Protein AF-A0A2K1EMX1-F1 (afdb_monomer)

Solvent-accessible surface area (backbone atoms only — not comparable to full-atom values): 9602 Å² total; per-residue (Å²): 135,83,74,70,74,75,58,65,72,68,58,76,74,62,73,93,70,85,51,99,90,57,87,85,83,87,64,93,62,75,85,59,50,74,64,55,53,53,50,50,26,60,77,68,73,46,82,72,70,68,56,42,27,52,33,34,89,73,91,74,62,80,78,39,88,84,56,49,57,66,34,46,38,38,41,51,63,76,39,48,68,49,52,52,52,50,44,49,50,28,52,57,49,13,74,76,29,95,81,63,56,48,51,82,62,87,69,52,95,95,48,53,71,43,57,69,35,46,48,57,41,31,42,24,43,95,89,57,81,49,74,28,67,66,51,64,61,42,54,84,58,72,68,93,58,49,30,82,77,70,70,59,134

Sequence (153 aa):
MVMPEFFSEYASFCLNGKKEDGFSIYRPLIHWTADDVFAMHRKHGIDPNPLYKLGMGRVGCMPCINCNKAELFEIARRFPKEIARVAEWERIVKMASKRQAATFFPTARNMPAGIDGWVEWSKTVRGGQQYDLLKAFEFDNVPACSSAYGLCE

Secondary structure (DSSP, 8-state):
---STHHHHGGGGS-S---TT------TTTT--HHHHHHHHHHTTPPPPGGGGTT-SS-SSSS-TT--HHHHHHHHHH-HHHHHHHHHHHHHHHHH-TTS---SS---TTPPSHHHHHHHHHTB-TTSSSB-HHHHHHTTS--S---TTS---

Mean predicted aligned error: 9.43 Å

Foldseek 3Di:
DPPPVVPPPQQPPQPPDDDVPDDGDDDSCPPPDPVNVVVVCVVVVHDDDCVLFQQDPDDDDQVDLPQDLRRLLSCCLPPVVSLVVQQVVQCVVLVVDPVSGDESH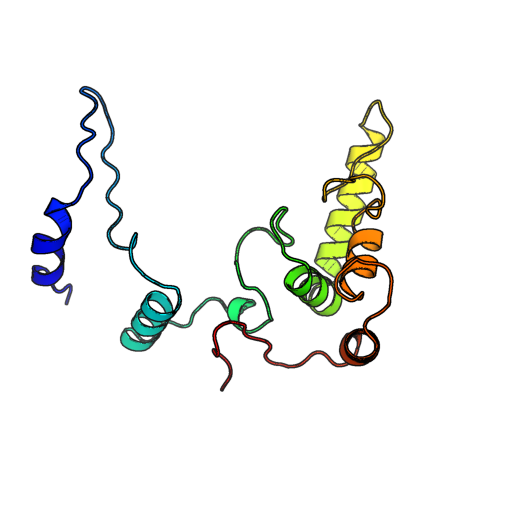DDDVPQDGHSVSSNQQSQADPPSDHGDVVSVVCSNVRDPGDHPNPPDD

Radius of gyration: 21.01 Å; Cα contacts (8 Å, |Δi|>4): 132; chains: 1; bounding box: 48×43×50 Å

pLDDT: mean 83.26, std 15.9, range [36.0, 97.81]

Structure (mmCIF, N/CA/C/O backbone):
data_AF-A0A2K1EMX1-F1
#
_entry.id   AF-A0A2K1EMX1-F1
#
loop_
_atom_site.group_PDB
_atom_site.id
_atom_site.type_symbol
_atom_site.label_atom_id
_atom_site.label_alt_id
_atom_site.label_comp_id
_atom_site.label_asym_id
_atom_site.label_entity_id
_atom_site.label_seq_id
_atom_site.pdbx_PDB_ins_code
_atom_site.Cartn_x
_atom_site.Cartn_y
_atom_site.Cartn_z
_atom_site.occupancy
_atom_site.B_iso_or_equiv
_atom_site.auth_seq_id
_atom_site.auth_comp_id
_atom_site.auth_asym_id
_atom_site.auth_atom_id
_atom_site.pdbx_PDB_model_num
ATOM 1 N N . MET A 1 1 ? -19.927 20.288 21.856 1.00 36.00 1 MET A N 1
ATOM 2 C CA . MET A 1 1 ? -19.701 19.976 23.284 1.00 36.00 1 MET A CA 1
ATOM 3 C C . MET A 1 1 ? -18.466 19.106 23.387 1.00 36.00 1 MET A C 1
ATOM 5 O O . MET A 1 1 ? -18.529 17.918 23.104 1.00 36.00 1 MET A O 1
ATOM 9 N N . VAL A 1 2 ? -17.325 19.726 23.677 1.00 40.41 2 VAL A N 1
ATOM 10 C CA . VAL A 1 2 ? -16.072 19.021 23.965 1.00 40.41 2 VAL A CA 1
ATOM 11 C C . VAL A 1 2 ? -16.211 18.549 25.405 1.00 40.41 2 VAL A C 1
ATOM 13 O O . VAL A 1 2 ? -16.385 19.396 26.270 1.00 40.41 2 VAL A O 1
ATOM 16 N N . MET A 1 3 ? -16.255 17.238 25.644 1.00 39.94 3 MET A N 1
ATOM 17 C CA . MET A 1 3 ? -16.307 16.656 26.990 1.00 39.94 3 MET A CA 1
ATOM 18 C C . MET A 1 3 ? -14.952 16.913 27.672 1.00 39.94 3 MET A C 1
ATOM 20 O O . MET A 1 3 ? -13.989 16.222 27.332 1.00 39.94 3 MET A O 1
ATOM 24 N N . PRO A 1 4 ? -14.828 17.895 28.586 1.00 48.88 4 PRO A N 1
ATOM 25 C CA . PRO A 1 4 ? -13.538 18.282 29.161 1.00 48.88 4 PRO A CA 1
ATOM 26 C C . PRO A 1 4 ? -13.043 17.253 30.186 1.00 48.88 4 PRO A C 1
ATOM 28 O O . PRO A 1 4 ? -11.850 17.152 30.448 1.00 48.88 4 PRO A O 1
ATOM 31 N N . GLU A 1 5 ? -13.955 16.451 30.737 1.00 41.00 5 GLU A N 1
ATOM 32 C CA . GLU A 1 5 ? -13.671 15.605 31.899 1.00 41.00 5 GLU A CA 1
ATOM 33 C C . GLU A 1 5 ? -12.976 14.285 31.543 1.00 41.00 5 GLU A C 1
ATOM 35 O O . GLU A 1 5 ? -12.284 13.712 32.375 1.00 41.00 5 GLU A O 1
ATOM 40 N N . PHE A 1 6 ? -13.037 13.845 30.280 1.00 45.97 6 PHE A N 1
ATOM 41 C CA . PHE A 1 6 ? -12.332 12.633 29.835 1.00 45.97 6 PHE A CA 1
ATOM 42 C C . PHE A 1 6 ? -10.821 12.857 29.623 1.00 45.97 6 PHE A C 1
ATOM 44 O O . PHE A 1 6 ? -10.042 11.907 29.577 1.00 45.97 6 PHE A O 1
ATOM 51 N N . PHE A 1 7 ? -10.389 14.116 29.484 1.00 48.09 7 PHE A N 1
ATOM 52 C CA . PHE A 1 7 ? -9.001 14.468 29.162 1.00 48.09 7 PHE A CA 1
ATOM 53 C C . PHE A 1 7 ? -8.096 14.628 30.394 1.00 48.09 7 PHE A C 1
ATOM 55 O O . PHE A 1 7 ? -6.876 14.523 30.261 1.00 48.09 7 PHE A O 1
ATOM 62 N N . SER A 1 8 ? -8.665 14.859 31.582 1.00 46.94 8 SER A N 1
ATOM 63 C CA . SER A 1 8 ? -7.892 15.192 32.787 1.00 46.94 8 SER A CA 1
ATOM 64 C C . SER A 1 8 ? -7.205 13.981 33.433 1.00 46.94 8 SER A C 1
ATOM 66 O O . SER A 1 8 ? -6.081 14.108 33.912 1.00 46.94 8 SER A O 1
ATOM 68 N N . GLU A 1 9 ? -7.829 12.799 33.437 1.00 45.44 9 GLU A N 1
ATOM 69 C CA . GLU A 1 9 ? -7.271 11.625 34.136 1.00 45.44 9 GLU A CA 1
ATOM 70 C C . GLU A 1 9 ? -6.189 10.880 33.336 1.00 45.44 9 GLU A C 1
ATOM 72 O O . GLU A 1 9 ? -5.220 10.388 33.910 1.00 45.44 9 GLU A O 1
ATOM 77 N N . TYR A 1 10 ? -6.268 10.866 32.002 1.00 47.31 10 TYR A N 1
ATOM 78 C CA . TYR A 1 10 ? -5.283 10.172 31.155 1.00 47.31 10 TYR A CA 1
ATOM 79 C C . TYR A 1 10 ? -3.998 10.977 30.890 1.00 47.31 10 TYR A C 1
ATOM 81 O O . TYR A 1 10 ? -3.039 10.451 30.324 1.00 47.31 10 TYR A O 1
ATOM 89 N N . ALA A 1 11 ? -3.937 12.245 31.309 1.00 46.56 11 ALA A N 1
ATOM 90 C CA . ALA A 1 11 ? -2.757 13.094 31.132 1.00 46.56 11 ALA A CA 1
ATOM 91 C C . ALA A 1 11 ? -1.586 12.730 32.069 1.00 46.56 11 ALA A C 1
ATOM 93 O O . ALA A 1 11 ? -0.448 13.124 31.805 1.00 46.56 11 ALA A O 1
ATOM 94 N N . SER A 1 12 ? -1.831 11.954 33.133 1.00 46.16 12 SER A N 1
ATOM 95 C CA . SER A 1 12 ? -0.814 11.635 34.147 1.00 46.16 12 SER A CA 1
ATOM 96 C C . SER A 1 12 ? 0.250 10.627 33.675 1.00 46.16 12 SER A C 1
ATOM 98 O O . SER A 1 12 ? 1.334 10.568 34.249 1.00 46.16 12 SER A O 1
ATOM 100 N N . PHE A 1 13 ? 0.021 9.901 32.573 1.00 45.62 13 PHE A N 1
ATOM 101 C CA . PHE A 1 13 ? 0.993 8.946 32.020 1.00 45.62 13 PHE A CA 1
ATOM 102 C C . PHE A 1 13 ? 1.750 9.499 30.798 1.00 45.62 13 PHE A C 1
ATOM 104 O O . PHE A 1 13 ? 2.073 8.789 29.846 1.00 45.62 13 PHE A O 1
ATOM 111 N N . CYS A 1 14 ? 2.057 10.797 30.800 1.00 49.94 14 CYS A N 1
ATOM 112 C CA . CYS A 1 14 ? 3.089 11.339 29.920 1.00 49.94 14 CYS A CA 1
ATOM 113 C C . CYS A 1 14 ? 4.451 10.911 30.481 1.00 49.94 14 CYS A C 1
ATOM 115 O O . CYS A 1 14 ? 4.985 11.565 31.372 1.00 49.94 14 CYS A O 1
ATOM 117 N N . LEU A 1 15 ? 4.963 9.773 29.998 1.00 50.88 15 LEU A N 1
ATOM 118 C CA . LEU A 1 15 ? 6.269 9.193 30.331 1.00 50.88 15 LEU A CA 1
ATOM 119 C C . LEU A 1 15 ? 7.314 10.276 30.646 1.00 50.88 15 LEU A C 1
ATOM 121 O O . LEU A 1 15 ? 7.660 11.090 29.789 1.00 50.88 15 LEU A O 1
ATOM 125 N N . ASN A 1 16 ? 7.780 10.266 31.897 1.00 48.22 16 ASN A N 1
ATOM 126 C CA . ASN A 1 16 ? 8.785 11.157 32.469 1.00 48.22 16 ASN A CA 1
ATOM 127 C C . ASN A 1 16 ? 9.987 11.354 31.534 1.00 48.22 16 ASN A C 1
ATOM 129 O O . ASN A 1 16 ? 10.904 10.539 31.486 1.00 48.22 16 ASN A O 1
ATOM 133 N N . GLY A 1 17 ? 9.984 12.469 30.812 1.00 50.66 17 GLY A N 1
ATOM 134 C CA . GLY A 1 17 ? 11.052 12.856 29.903 1.00 50.66 17 GLY A CA 1
ATOM 135 C C . GLY A 1 17 ? 11.054 14.360 29.679 1.00 50.66 17 GLY A C 1
ATOM 136 O O . GLY A 1 17 ? 11.051 14.812 28.538 1.00 50.66 17 GLY A O 1
ATOM 137 N N . LYS A 1 18 ? 11.012 15.151 30.760 1.00 49.50 18 LYS A N 1
ATOM 138 C CA . LYS A 1 18 ? 11.314 16.584 30.672 1.00 49.50 18 LYS A CA 1
ATOM 139 C C . LYS A 1 18 ? 12.787 16.728 30.281 1.00 49.50 18 LYS A C 1
ATOM 141 O O . LYS A 1 18 ? 13.663 16.402 31.073 1.00 49.50 18 LYS A O 1
ATOM 146 N N . LYS A 1 19 ? 13.060 17.199 29.063 1.00 54.00 19 LYS A N 1
ATOM 147 C CA . LYS A 1 19 ? 14.339 17.849 28.745 1.00 54.00 19 LYS A CA 1
ATOM 148 C C . LYS A 1 19 ? 14.193 19.330 29.073 1.00 54.00 19 LYS A C 1
ATOM 150 O O . LYS A 1 19 ? 13.165 19.914 28.739 1.00 54.00 19 LYS A O 1
ATOM 155 N N . GLU A 1 20 ? 15.196 19.894 29.736 1.00 57.97 20 GLU A N 1
ATOM 156 C CA . GLU A 1 20 ? 15.120 21.220 30.365 1.00 57.97 20 GLU A CA 1
ATOM 157 C C . GLU A 1 20 ? 15.013 22.398 29.378 1.00 57.97 20 GLU A C 1
ATOM 159 O O . GLU A 1 20 ? 14.613 23.468 29.805 1.00 57.97 20 GLU A O 1
ATOM 164 N N . ASP A 1 21 ? 15.165 22.165 28.066 1.00 65.19 21 ASP A N 1
ATOM 165 C CA . ASP A 1 21 ? 14.811 23.105 26.982 1.00 65.19 21 ASP A CA 1
ATOM 166 C C . ASP A 1 21 ? 13.992 22.407 25.864 1.00 65.19 21 ASP A C 1
ATOM 168 O O . ASP A 1 21 ? 14.313 22.478 24.676 1.00 65.19 21 ASP A O 1
ATOM 172 N N . GLY A 1 22 ? 12.980 21.608 26.231 1.00 68.06 22 GLY A N 1
ATOM 173 C CA . GLY A 1 22 ? 12.309 20.670 25.316 1.00 68.06 22 GLY A CA 1
ATOM 174 C C . GLY A 1 22 ? 10.820 20.919 25.043 1.00 68.06 22 GLY A C 1
ATOM 175 O O . GLY A 1 22 ? 10.075 21.391 25.897 1.00 68.06 22 GLY A O 1
ATOM 176 N N . PHE A 1 23 ? 10.360 20.500 23.857 1.00 73.06 23 PHE A N 1
ATOM 177 C CA . PHE A 1 23 ? 8.934 20.357 23.537 1.00 73.06 23 PHE A CA 1
ATOM 178 C C . PHE A 1 23 ? 8.350 19.109 24.215 1.00 73.06 23 PHE A C 1
ATOM 180 O O . PHE A 1 23 ? 8.967 18.041 24.198 1.00 73.06 23 PHE A O 1
ATOM 187 N N . SER A 1 24 ? 7.140 19.221 24.768 1.00 78.75 24 SER A N 1
ATOM 188 C CA . SER A 1 24 ? 6.372 18.074 25.260 1.00 78.75 24 SER A CA 1
ATOM 189 C C . SER A 1 24 ? 5.526 17.467 24.135 1.00 78.75 24 SER A C 1
ATOM 191 O O . SER A 1 24 ? 4.925 18.177 23.330 1.00 78.75 24 SER A O 1
ATOM 193 N N . ILE A 1 25 ? 5.480 16.132 24.064 1.00 83.75 25 ILE A N 1
ATOM 194 C CA . ILE A 1 25 ? 4.657 15.404 23.090 1.00 83.75 25 ILE A CA 1
ATOM 195 C C . ILE A 1 25 ? 3.489 14.759 23.835 1.00 83.75 25 ILE A C 1
ATOM 197 O O . ILE A 1 25 ? 3.681 13.803 24.584 1.00 83.75 25 ILE A O 1
ATOM 201 N N . TYR A 1 26 ? 2.276 15.253 23.595 1.00 87.44 26 TYR A N 1
ATOM 202 C CA . TYR A 1 26 ? 1.047 14.648 24.104 1.00 87.44 26 TYR A CA 1
ATOM 203 C C . TYR A 1 26 ? 0.497 13.627 23.095 1.00 87.44 26 TYR A C 1
ATOM 205 O O . TYR A 1 26 ? 0.263 13.962 21.934 1.00 87.44 26 TYR A O 1
ATOM 213 N N . ARG A 1 27 ? 0.315 12.366 23.518 1.00 87.56 27 ARG A N 1
ATOM 214 C CA . ARG A 1 27 ? -0.147 11.249 22.665 1.00 87.56 27 ARG A CA 1
ATOM 215 C C . ARG A 1 27 ? -1.387 10.552 23.255 1.00 87.56 27 ARG A C 1
ATOM 217 O O . ARG A 1 27 ? -1.280 9.407 23.687 1.00 87.56 27 ARG A O 1
ATOM 224 N N . PRO A 1 28 ? -2.568 11.195 23.251 1.00 90.31 28 PRO A N 1
ATOM 225 C CA . PRO A 1 28 ? -3.775 10.663 23.899 1.00 90.31 28 PRO A CA 1
ATOM 226 C C . PRO A 1 28 ? -4.282 9.346 23.295 1.00 90.31 28 PRO A C 1
ATOM 228 O O . PRO A 1 28 ? -4.998 8.600 23.951 1.00 90.31 28 PRO A O 1
ATOM 231 N N . LEU A 1 29 ? -3.902 9.052 22.049 1.00 92.38 29 LEU A N 1
ATOM 232 C CA . LEU A 1 29 ? -4.352 7.873 21.306 1.00 92.38 29 LEU A CA 1
ATOM 233 C C . LEU A 1 29 ? -3.300 6.753 21.264 1.00 92.38 29 LEU A C 1
ATOM 235 O O . LEU A 1 29 ? -3.437 5.821 20.482 1.00 92.38 29 LEU A O 1
ATOM 239 N N . ILE A 1 30 ? -2.220 6.832 22.055 1.00 91.75 30 ILE A N 1
ATOM 240 C CA . ILE A 1 30 ? -1.090 5.886 21.948 1.00 91.75 30 ILE A CA 1
ATOM 241 C C . ILE A 1 30 ? -1.476 4.424 22.231 1.00 91.75 30 ILE A C 1
ATOM 243 O O . ILE A 1 30 ? -0.816 3.515 21.737 1.00 91.75 30 ILE A O 1
ATOM 247 N N . HIS A 1 31 ? -2.542 4.204 23.001 1.00 92.25 31 HIS A N 1
ATOM 248 C CA . HIS A 1 31 ? -3.050 2.873 23.346 1.00 92.25 31 HIS A CA 1
ATOM 249 C C . HIS A 1 31 ? -4.271 2.449 22.525 1.00 92.25 31 HIS A C 1
ATOM 251 O O . HIS A 1 31 ? -4.811 1.375 22.767 1.00 92.25 31 HIS A O 1
ATOM 257 N N . TRP A 1 32 ? -4.722 3.278 21.582 1.00 94.94 32 TRP A N 1
ATOM 258 C CA . TRP A 1 32 ? -5.889 2.950 20.772 1.00 94.94 32 TRP A CA 1
ATOM 259 C C . TRP A 1 32 ? -5.544 1.894 19.731 1.00 94.94 32 TRP A C 1
ATOM 261 O O . TRP A 1 32 ? -4.504 1.951 19.069 1.00 94.94 32 TRP A O 1
ATOM 271 N N . THR A 1 33 ? -6.463 0.957 19.551 1.00 94.25 33 THR A N 1
ATOM 272 C CA . THR A 1 33 ? -6.470 0.045 18.411 1.00 94.25 33 THR A CA 1
ATOM 273 C C . THR A 1 33 ? -7.062 0.732 17.176 1.00 94.25 33 THR A C 1
ATOM 275 O O . THR A 1 33 ? -7.678 1.798 17.262 1.00 94.25 33 THR A O 1
ATOM 278 N N . ALA A 1 34 ? -6.903 0.120 15.998 1.00 91.88 34 ALA A N 1
ATOM 279 C CA . ALA A 1 34 ? -7.586 0.595 14.793 1.00 91.88 34 ALA A CA 1
ATOM 280 C C . ALA A 1 34 ? -9.118 0.570 14.962 1.00 91.88 34 ALA A C 1
ATOM 282 O O . ALA A 1 34 ? -9.800 1.487 14.506 1.00 91.88 34 ALA A O 1
ATOM 283 N N . ASP A 1 35 ? -9.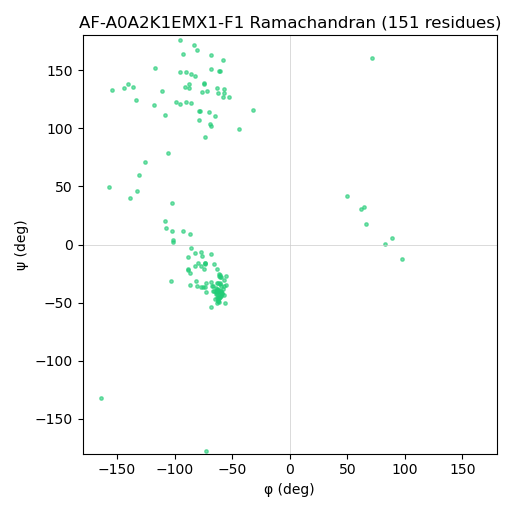649 -0.425 15.678 1.00 92.56 35 ASP A N 1
ATOM 284 C CA . ASP A 1 35 ? -11.083 -0.556 15.936 1.00 92.56 35 ASP A CA 1
ATOM 285 C C . ASP A 1 35 ? -11.608 0.575 16.822 1.00 92.56 35 ASP A C 1
ATOM 287 O O . ASP A 1 35 ? -12.667 1.127 16.521 1.00 92.56 35 ASP A O 1
ATOM 291 N N . ASP A 1 36 ? -10.848 0.990 17.842 1.00 95.44 36 ASP A N 1
ATOM 292 C CA . ASP A 1 36 ? -11.185 2.152 18.679 1.00 95.44 36 ASP A CA 1
ATOM 293 C C . ASP A 1 36 ? -11.258 3.433 17.837 1.00 95.44 36 ASP A C 1
ATOM 295 O O . ASP A 1 36 ? -12.189 4.236 17.965 1.00 95.44 36 ASP A O 1
ATOM 299 N N . VAL A 1 37 ? -10.307 3.602 16.910 1.00 94.31 37 VAL A N 1
ATOM 300 C CA . VAL A 1 37 ? -10.293 4.735 15.976 1.00 94.31 37 VAL A CA 1
ATOM 301 C C . VAL A 1 37 ? -11.541 4.715 15.091 1.00 94.31 37 VAL A C 1
ATOM 303 O O . VAL A 1 37 ? -12.228 5.736 14.995 1.00 94.31 37 VAL A O 1
ATOM 306 N N . PHE A 1 38 ? -11.881 3.582 14.469 1.00 93.69 38 PHE A N 1
ATOM 307 C CA . PHE A 1 38 ? -13.073 3.481 13.617 1.00 93.69 38 PHE A CA 1
ATOM 308 C C . PHE A 1 38 ? -14.385 3.574 14.410 1.00 93.69 38 PHE A C 1
ATOM 310 O O . PHE A 1 38 ? -15.363 4.136 13.915 1.00 93.69 38 PHE A O 1
ATOM 317 N N . ALA A 1 39 ? -14.422 3.091 15.653 1.00 94.25 39 ALA A N 1
ATOM 318 C CA . ALA A 1 39 ? -15.566 3.258 16.546 1.00 94.25 39 ALA A CA 1
ATOM 319 C C . ALA A 1 39 ? -15.824 4.737 16.850 1.00 94.25 39 ALA A C 1
ATOM 321 O O . ALA A 1 39 ? -16.974 5.178 16.836 1.00 94.25 39 ALA A O 1
ATOM 322 N N . MET A 1 40 ? -14.767 5.527 17.040 1.00 95.31 40 MET A N 1
ATOM 323 C CA . MET A 1 40 ? -14.904 6.966 17.257 1.00 95.31 40 MET A CA 1
ATOM 324 C C . MET A 1 40 ? -15.283 7.731 15.990 1.00 95.31 40 MET A C 1
ATOM 326 O O . MET A 1 40 ? -16.079 8.663 16.077 1.00 95.31 40 MET A O 1
ATOM 330 N N . HIS A 1 41 ? -14.820 7.297 14.815 1.00 94.38 41 HIS A N 1
ATOM 331 C CA . HIS A 1 41 ? -15.329 7.801 13.534 1.00 94.38 41 HIS A CA 1
ATOM 332 C C . HIS A 1 41 ? -16.850 7.603 13.432 1.00 94.38 41 HIS A C 1
ATOM 334 O O . HIS A 1 41 ? -17.580 8.573 13.229 1.00 94.38 41 HIS A O 1
ATOM 340 N N . ARG A 1 42 ? -17.344 6.385 13.708 1.00 94.25 42 ARG A N 1
ATOM 341 C CA . ARG A 1 42 ? -18.788 6.078 13.724 1.00 94.25 42 ARG A CA 1
ATOM 342 C C . ARG A 1 42 ? -19.556 6.907 14.751 1.00 94.25 42 ARG A C 1
ATOM 344 O O . ARG A 1 42 ? -20.590 7.474 14.417 1.00 94.25 42 ARG A O 1
ATOM 351 N N . LYS A 1 43 ? -19.037 7.029 15.979 1.00 96.19 43 LYS A N 1
ATOM 352 C CA . LYS A 1 43 ? -19.654 7.831 17.053 1.00 96.19 43 LYS A CA 1
ATOM 353 C C . LYS A 1 43 ? -19.883 9.286 16.637 1.00 96.19 43 LYS A C 1
ATOM 355 O O . LYS A 1 43 ? -20.856 9.897 17.069 1.00 96.19 43 LYS A O 1
ATOM 360 N N . HIS A 1 44 ? -18.983 9.837 15.828 1.00 96.56 44 HIS A N 1
ATOM 361 C CA . HIS A 1 44 ? -19.031 11.226 15.382 1.00 96.56 44 HIS A CA 1
ATOM 362 C C . HIS A 1 44 ? -19.571 11.404 13.955 1.00 96.56 44 HIS A C 1
ATOM 364 O O . HIS A 1 44 ? -19.591 12.532 13.471 1.00 96.56 44 HIS A O 1
ATOM 370 N N . GLY A 1 45 ? -20.019 10.331 13.293 1.00 95.12 45 GLY A N 1
ATOM 371 C CA . GLY A 1 45 ? -20.515 10.389 11.915 1.00 95.12 45 GLY A CA 1
ATOM 372 C C . GLY A 1 45 ? -19.455 10.839 10.905 1.00 95.12 45 GLY A C 1
ATOM 373 O O . GLY A 1 45 ? -19.785 11.509 9.932 1.00 95.12 45 GLY A O 1
ATOM 374 N N . ILE A 1 46 ? -18.181 10.533 11.162 1.00 94.81 46 ILE A N 1
ATOM 375 C CA . ILE A 1 46 ? -17.063 10.864 10.274 1.00 94.81 46 ILE A CA 1
ATOM 376 C C . ILE A 1 46 ? -16.728 9.627 9.454 1.00 94.81 46 ILE A C 1
ATOM 378 O O . ILE A 1 46 ? -16.373 8.592 10.016 1.00 94.81 46 ILE A O 1
ATOM 382 N N . ASP A 1 47 ? -16.776 9.743 8.131 1.00 92.94 47 ASP A N 1
ATOM 383 C CA . ASP A 1 47 ? -16.343 8.655 7.264 1.00 92.94 47 ASP A CA 1
ATOM 384 C C . ASP A 1 47 ? -14.813 8.502 7.287 1.00 92.94 47 ASP A C 1
ATOM 386 O O . ASP A 1 47 ? -14.082 9.489 7.140 1.00 92.94 47 ASP A O 1
ATOM 390 N N . PRO A 1 48 ? -14.290 7.274 7.456 1.00 92.81 48 PRO A N 1
ATOM 391 C CA . PRO A 1 48 ? -12.862 7.026 7.333 1.00 92.81 48 PRO A CA 1
ATOM 392 C C . PRO A 1 48 ? -12.401 7.208 5.883 1.00 92.81 48 PRO A C 1
ATOM 394 O O . PRO A 1 48 ? -13.196 7.164 4.944 1.00 92.81 48 PRO A O 1
ATOM 397 N N . ASN A 1 49 ? -11.087 7.350 5.684 1.00 92.94 49 ASN A N 1
ATOM 398 C CA . ASN A 1 49 ? -10.525 7.458 4.338 1.00 92.94 49 ASN A CA 1
ATOM 399 C C . ASN A 1 49 ? -11.000 6.279 3.451 1.00 92.94 49 ASN A C 1
ATOM 401 O O . ASN A 1 49 ? -10.796 5.124 3.842 1.00 92.94 49 ASN A O 1
ATOM 405 N N . PRO A 1 50 ? -11.570 6.539 2.256 1.00 92.81 50 PRO A N 1
ATOM 406 C CA . PRO A 1 50 ? -12.098 5.495 1.378 1.00 92.81 50 PRO A CA 1
ATOM 407 C C . PRO A 1 50 ? -11.093 4.398 1.018 1.00 92.81 50 PRO A C 1
ATOM 409 O O . PRO A 1 50 ? -11.493 3.261 0.796 1.00 92.81 50 PRO A O 1
ATOM 412 N N . LEU A 1 51 ? -9.790 4.692 1.008 1.00 92.75 51 LEU A N 1
ATOM 413 C CA . LEU A 1 51 ? -8.747 3.703 0.717 1.00 92.75 51 LEU A CA 1
ATOM 414 C C . LEU A 1 51 ? -8.741 2.534 1.717 1.00 92.75 51 LEU A C 1
ATOM 416 O O . LEU A 1 51 ? -8.423 1.412 1.330 1.00 92.75 51 LEU A O 1
ATOM 420 N N . TYR A 1 52 ? -9.188 2.737 2.962 1.00 92.69 52 TYR A N 1
ATOM 421 C CA . TYR A 1 52 ? -9.357 1.636 3.922 1.00 92.69 52 TYR A CA 1
ATOM 422 C C . TYR A 1 52 ? -10.446 0.634 3.512 1.00 92.69 52 TYR A C 1
ATOM 424 O O . TYR A 1 52 ? -10.475 -0.489 4.020 1.00 92.69 52 TYR A O 1
ATOM 432 N N . LYS A 1 53 ? -11.334 1.012 2.584 1.00 90.94 53 LYS A N 1
ATOM 433 C CA . LYS A 1 53 ? -12.321 0.120 1.964 1.00 90.94 53 LYS A CA 1
ATOM 434 C C . LYS A 1 53 ? -11.773 -0.595 0.726 1.00 90.94 53 LYS A C 1
ATOM 436 O O . LYS A 1 53 ? -12.400 -1.535 0.263 1.00 90.94 53 LYS A O 1
ATOM 441 N N . LEU A 1 54 ? -10.610 -0.205 0.203 1.00 91.62 54 LEU A N 1
ATOM 442 C CA . LEU A 1 54 ? -10.057 -0.699 -1.068 1.00 91.62 54 LEU A CA 1
ATOM 443 C C . LEU A 1 54 ? -8.842 -1.631 -0.893 1.00 91.62 54 LEU A C 1
ATOM 445 O O . LEU A 1 54 ? -8.057 -1.804 -1.824 1.00 91.62 54 LEU A O 1
ATOM 449 N N . GLY A 1 55 ? -8.673 -2.217 0.295 1.00 88.50 55 GLY A N 1
ATOM 450 C CA . GLY A 1 55 ? -7.582 -3.152 0.591 1.00 88.50 55 GLY A CA 1
ATOM 451 C C . GLY A 1 55 ? -6.293 -2.507 1.096 1.00 88.50 55 GLY A C 1
ATOM 452 O O . GLY A 1 55 ? -5.308 -3.212 1.312 1.00 88.50 55 GLY A O 1
ATOM 453 N N . MET A 1 56 ? -6.293 -1.191 1.344 1.00 90.81 56 MET A N 1
ATOM 454 C CA . MET A 1 56 ? -5.173 -0.501 1.982 1.00 90.81 56 MET A CA 1
ATOM 455 C C . MET A 1 56 ? -5.289 -0.590 3.504 1.00 90.81 56 MET A C 1
ATOM 457 O O . MET A 1 56 ? -6.270 -0.141 4.092 1.00 90.81 56 MET A O 1
ATOM 461 N N . GLY A 1 57 ? -4.271 -1.156 4.151 1.00 88.31 57 GLY A N 1
ATOM 462 C CA . GLY A 1 57 ? -4.165 -1.224 5.609 1.00 88.31 57 GLY A CA 1
ATOM 463 C C . GLY A 1 57 ? -3.504 0.020 6.200 1.00 88.31 57 GLY A C 1
ATOM 464 O O . GLY A 1 57 ? -3.746 0.363 7.354 1.00 88.31 57 GLY A O 1
ATOM 465 N N . ARG A 1 58 ? -2.680 0.728 5.419 1.00 88.19 58 ARG A N 1
ATOM 466 C CA . ARG A 1 58 ? -2.089 2.012 5.809 1.00 88.19 58 ARG A CA 1
ATOM 467 C C . ARG A 1 58 ? -2.227 3.023 4.688 1.00 88.19 58 ARG A C 1
ATOM 469 O O . ARG A 1 58 ? -1.740 2.813 3.582 1.00 88.19 58 ARG A O 1
ATOM 476 N N . VAL A 1 59 ? -2.833 4.161 5.003 1.00 90.56 59 VAL A N 1
ATOM 477 C CA . VAL A 1 59 ? -2.972 5.260 4.050 1.00 90.56 59 VAL A CA 1
ATOM 478 C C . VAL A 1 59 ? -1.837 6.261 4.244 1.00 90.56 59 VAL A C 1
ATOM 480 O O . VAL A 1 59 ? -1.655 6.816 5.324 1.00 90.56 59 VAL A O 1
ATOM 483 N N . GLY A 1 60 ? -1.065 6.479 3.185 1.00 88.69 60 GLY A N 1
ATOM 484 C CA . GLY A 1 60 ? 0.062 7.406 3.148 1.00 88.69 60 GLY A CA 1
ATOM 485 C C . GLY A 1 60 ? 0.449 7.694 1.701 1.00 88.69 60 GLY A C 1
ATOM 486 O O . GLY A 1 60 ? -0.418 7.953 0.870 1.00 88.69 60 GLY A O 1
ATOM 487 N N . CYS A 1 61 ? 1.742 7.615 1.382 1.00 90.81 61 CYS A N 1
ATOM 488 C CA . CYS A 1 61 ? 2.205 7.676 -0.006 1.00 90.81 61 CYS A CA 1
ATOM 489 C C . CYS A 1 61 ? 1.617 6.525 -0.844 1.00 90.81 61 CYS A C 1
ATOM 491 O O . CYS A 1 61 ? 1.416 5.423 -0.332 1.00 90.81 61 CYS A O 1
ATOM 493 N N . MET A 1 62 ? 1.413 6.760 -2.140 1.00 92.62 62 MET A N 1
ATOM 494 C CA . MET A 1 62 ? 0.867 5.779 -3.081 1.00 92.62 62 MET A CA 1
ATOM 495 C C . MET A 1 62 ? 1.898 5.466 -4.180 1.00 92.62 62 MET A C 1
ATOM 497 O O . MET A 1 62 ? 2.295 6.395 -4.870 1.00 92.62 62 MET A O 1
ATOM 501 N N . PRO A 1 63 ? 2.360 4.216 -4.360 1.00 93.81 63 PRO A N 1
ATOM 502 C CA . PRO A 1 63 ? 2.559 3.253 -3.280 1.00 93.81 63 PRO A CA 1
ATOM 503 C C . PRO A 1 63 ? 3.525 3.795 -2.206 1.00 93.81 63 PRO A C 1
ATOM 505 O O . PRO A 1 63 ? 4.336 4.691 -2.446 1.00 93.81 63 PRO A O 1
ATOM 508 N N . CYS A 1 64 ? 3.455 3.231 -1.002 1.00 92.31 64 CYS A N 1
ATOM 509 C CA . CYS A 1 64 ? 4.407 3.488 0.079 1.00 92.31 64 CYS A CA 1
ATOM 510 C C . CYS A 1 64 ? 5.575 2.493 0.003 1.00 92.31 64 CYS A C 1
ATOM 512 O O . CYS A 1 64 ? 5.373 1.336 -0.350 1.00 92.31 64 CYS A O 1
ATOM 514 N N . ILE A 1 65 ? 6.783 2.887 0.415 1.00 91.75 65 ILE A N 1
ATOM 515 C CA . ILE A 1 65 ? 7.920 1.952 0.518 1.00 91.75 65 ILE A CA 1
ATOM 516 C C . ILE A 1 65 ? 7.648 0.794 1.495 1.00 91.75 65 ILE A C 1
ATOM 518 O O . ILE A 1 65 ? 8.151 -0.309 1.317 1.00 91.75 65 ILE A O 1
ATOM 522 N N . ASN A 1 66 ? 6.800 1.039 2.498 1.00 90.25 66 ASN A N 1
ATOM 523 C CA . ASN A 1 66 ? 6.354 0.055 3.485 1.00 90.25 66 ASN A CA 1
ATOM 524 C C . ASN A 1 66 ? 5.039 -0.642 3.084 1.00 90.25 66 ASN A C 1
ATOM 526 O O . ASN A 1 66 ? 4.399 -1.271 3.929 1.00 90.25 66 ASN A O 1
ATOM 530 N N . CYS A 1 67 ? 4.591 -0.482 1.837 1.00 91.50 67 CYS A N 1
ATOM 531 C CA . CYS A 1 67 ? 3.428 -1.178 1.295 1.00 91.50 67 CYS A CA 1
ATOM 532 C C . CYS A 1 67 ? 3.621 -2.694 1.420 1.00 91.50 67 CYS A C 1
ATOM 534 O O . CYS A 1 67 ? 4.697 -3.217 1.121 1.00 91.50 67 CYS A O 1
ATOM 536 N N . ASN A 1 68 ? 2.597 -3.404 1.890 1.00 90.38 68 ASN A N 1
ATOM 537 C CA . ASN A 1 68 ? 2.651 -4.858 1.952 1.00 90.38 68 ASN A CA 1
ATOM 538 C C . ASN A 1 68 ? 2.274 -5.503 0.603 1.00 90.38 68 ASN A C 1
ATOM 540 O O . ASN A 1 68 ? 1.822 -4.851 -0.336 1.00 90.38 68 ASN A O 1
ATOM 544 N N . LYS A 1 69 ? 2.453 -6.825 0.505 1.00 91.38 69 LYS A N 1
ATOM 545 C CA . LYS A 1 69 ? 2.200 -7.582 -0.729 1.00 91.38 69 LYS A CA 1
ATOM 546 C C . LYS A 1 69 ? 0.749 -7.483 -1.227 1.00 91.38 69 LYS A C 1
ATOM 548 O O . LYS A 1 69 ? 0.535 -7.403 -2.432 1.00 91.38 69 LYS A O 1
ATOM 553 N N . ALA A 1 70 ? -0.228 -7.533 -0.322 1.00 90.69 70 ALA A N 1
ATOM 554 C CA . ALA A 1 70 ? -1.646 -7.457 -0.669 1.00 90.69 70 ALA A CA 1
ATOM 555 C C . ALA A 1 70 ? -2.045 -6.032 -1.080 1.00 90.69 70 ALA A C 1
ATOM 557 O O . ALA A 1 70 ? -2.732 -5.855 -2.079 1.00 90.69 70 ALA A O 1
ATOM 558 N N . GLU A 1 71 ? -1.528 -5.023 -0.377 1.00 93.38 71 GLU A N 1
ATOM 559 C CA . GLU A 1 71 ? -1.715 -3.615 -0.737 1.00 93.38 71 GLU A CA 1
ATOM 560 C C . GLU A 1 71 ? -1.160 -3.320 -2.136 1.00 93.38 71 GLU A C 1
ATOM 562 O O . GLU A 1 71 ? -1.839 -2.692 -2.940 1.00 93.38 71 GLU A O 1
ATOM 567 N N . LEU A 1 72 ? 0.039 -3.812 -2.473 1.00 94.19 72 LEU A N 1
ATOM 568 C CA . LEU A 1 72 ? 0.625 -3.590 -3.798 1.00 94.19 72 LEU A CA 1
ATOM 569 C C . LEU A 1 72 ? -0.212 -4.230 -4.914 1.00 94.19 72 LEU A C 1
ATOM 571 O O . LEU A 1 72 ? -0.371 -3.627 -5.974 1.00 94.19 72 LEU A O 1
ATOM 575 N N . PHE A 1 73 ? -0.771 -5.415 -4.664 1.00 93.19 73 PHE A N 1
ATOM 576 C CA . PHE A 1 73 ? -1.681 -6.084 -5.596 1.00 93.19 73 PHE A CA 1
ATOM 577 C C . PHE A 1 73 ? -2.945 -5.245 -5.849 1.00 93.19 73 PHE A C 1
ATOM 579 O O . PHE A 1 73 ? -3.321 -5.017 -6.999 1.00 93.19 73 PHE A O 1
ATOM 586 N N . GLU A 1 74 ? -3.558 -4.717 -4.785 1.00 93.50 74 GLU A N 1
ATOM 587 C CA . GLU A 1 74 ? -4.725 -3.832 -4.875 1.00 93.50 74 GLU A CA 1
ATOM 588 C C . GLU A 1 74 ? -4.411 -2.524 -5.604 1.00 93.50 74 GLU A C 1
ATOM 590 O O . GLU A 1 74 ? -5.178 -2.081 -6.459 1.00 93.50 74 GLU A O 1
ATOM 595 N N . ILE A 1 75 ? -3.257 -1.921 -5.314 1.00 94.69 75 ILE A N 1
ATOM 596 C CA . ILE A 1 75 ? -2.801 -0.695 -5.975 1.00 94.69 75 ILE A CA 1
ATOM 597 C C . ILE A 1 75 ? -2.595 -0.939 -7.469 1.00 94.69 75 ILE A C 1
ATOM 599 O O . ILE A 1 75 ? -3.047 -0.132 -8.277 1.00 94.69 75 ILE A O 1
ATOM 603 N N . ALA A 1 76 ? -1.960 -2.048 -7.848 1.00 94.81 76 ALA A N 1
ATOM 604 C CA . ALA A 1 76 ? -1.682 -2.352 -9.246 1.00 94.81 76 ALA A CA 1
ATOM 605 C C . ALA A 1 76 ? -2.958 -2.509 -10.083 1.00 94.81 76 ALA A C 1
ATOM 607 O O . ALA A 1 76 ? -3.013 -1.995 -11.200 1.00 94.81 76 ALA A O 1
ATOM 608 N N . ARG A 1 77 ? -3.988 -3.170 -9.538 1.00 92.75 77 ARG A N 1
ATOM 609 C CA . ARG A 1 77 ? -5.254 -3.383 -10.256 1.00 92.75 77 ARG A CA 1
ATOM 610 C C . ARG A 1 77 ? -6.190 -2.169 -10.226 1.00 92.75 77 ARG A C 1
ATOM 612 O O . ARG A 1 77 ? -6.857 -1.893 -11.215 1.00 92.75 77 ARG A O 1
ATOM 619 N N . ARG A 1 78 ? -6.236 -1.414 -9.119 1.00 93.25 78 ARG A N 1
ATOM 620 C CA . ARG A 1 78 ? -7.141 -0.252 -8.957 1.00 93.25 78 ARG A CA 1
ATOM 621 C C . ARG A 1 78 ? -6.556 1.051 -9.495 1.00 93.25 78 ARG A C 1
ATOM 623 O O . ARG A 1 78 ? -7.288 1.897 -10.001 1.00 93.25 78 ARG A O 1
ATOM 630 N N . PHE A 1 79 ? -5.244 1.229 -9.369 1.00 94.88 79 PHE A N 1
ATOM 631 C CA . PHE A 1 79 ? -4.540 2.481 -9.646 1.00 94.88 79 PHE A CA 1
ATOM 632 C C . PHE A 1 79 ? -3.313 2.257 -10.548 1.00 94.88 79 PHE A C 1
ATOM 634 O O . PHE A 1 79 ? -2.193 2.618 -10.176 1.00 94.88 79 PHE A O 1
ATOM 641 N N . PRO A 1 80 ? -3.488 1.731 -11.777 1.00 95.00 80 PRO A N 1
ATOM 642 C CA . PRO A 1 80 ? -2.36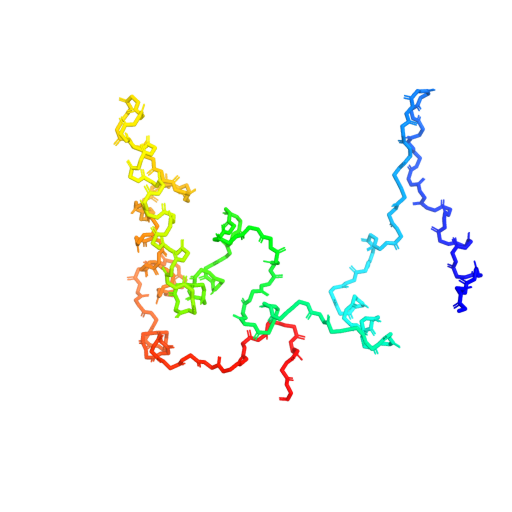7 1.428 -12.675 1.00 95.00 80 PRO A CA 1
ATOM 643 C C . PRO A 1 80 ? -1.534 2.668 -13.040 1.00 95.00 80 PRO A C 1
ATOM 645 O O . PRO A 1 80 ? -0.334 2.569 -13.290 1.00 95.00 80 PRO A O 1
ATOM 648 N N . LYS A 1 81 ? -2.139 3.863 -13.006 1.00 97.19 81 LYS A N 1
ATOM 649 C CA . LYS A 1 81 ? -1.434 5.138 -13.216 1.00 97.19 81 LYS A CA 1
ATOM 650 C C . LYS A 1 81 ? -0.335 5.385 -12.180 1.00 97.19 81 LYS A C 1
ATOM 652 O O . LYS A 1 81 ? 0.692 5.962 -12.520 1.00 97.19 81 LYS A O 1
ATOM 657 N N . GLU A 1 82 ? -0.524 4.936 -10.942 1.00 96.38 82 GLU A N 1
ATOM 658 C CA . GLU A 1 82 ? 0.468 5.111 -9.878 1.00 96.38 82 GLU A CA 1
ATOM 659 C C . GLU A 1 82 ? 1.668 4.188 -10.075 1.00 96.38 82 GLU A C 1
ATOM 661 O O . GLU A 1 82 ? 2.805 4.611 -9.871 1.00 96.38 82 GLU A O 1
ATOM 666 N N . ILE A 1 83 ? 1.434 2.966 -10.561 1.00 97.31 83 ILE A N 1
ATOM 667 C CA . ILE A 1 83 ? 2.505 2.053 -10.976 1.00 97.31 83 ILE A CA 1
ATOM 668 C C . ILE A 1 83 ? 3.295 2.660 -12.137 1.00 97.31 83 ILE A C 1
ATOM 670 O O . ILE A 1 83 ? 4.516 2.773 -12.046 1.00 97.31 83 ILE A O 1
ATOM 674 N N . ALA A 1 84 ? 2.607 3.149 -13.174 1.00 97.69 84 ALA A N 1
ATOM 675 C CA . ALA A 1 84 ? 3.247 3.801 -14.316 1.00 97.69 84 ALA A CA 1
ATOM 676 C C . ALA A 1 84 ? 4.063 5.037 -13.902 1.00 97.69 84 ALA A C 1
ATOM 678 O O . ALA A 1 84 ? 5.175 5.247 -14.387 1.00 97.69 84 ALA A O 1
ATOM 679 N N . ARG A 1 85 ? 3.550 5.835 -12.957 1.00 97.81 85 ARG A N 1
ATOM 680 C CA . ARG A 1 85 ? 4.278 6.978 -12.397 1.00 97.81 85 ARG A CA 1
ATOM 681 C C . ARG A 1 85 ? 5.568 6.533 -11.712 1.00 97.81 85 ARG A C 1
ATOM 683 O O . ARG A 1 85 ? 6.604 7.155 -11.926 1.00 97.81 85 ARG A O 1
ATOM 690 N N . VAL A 1 86 ? 5.523 5.486 -10.888 1.00 97.06 86 VAL A N 1
ATOM 691 C CA . VAL A 1 86 ? 6.726 4.960 -10.226 1.00 97.06 86 VAL A CA 1
ATOM 692 C C . VAL A 1 86 ? 7.718 4.406 -11.246 1.00 97.06 86 VAL A C 1
ATOM 694 O O . VAL A 1 86 ? 8.900 4.718 -11.136 1.00 97.06 86 VAL A O 1
ATOM 697 N N . ALA A 1 87 ? 7.257 3.665 -12.256 1.00 97.06 87 ALA A N 1
ATOM 698 C CA . ALA A 1 87 ? 8.112 3.122 -13.313 1.00 97.06 87 ALA A CA 1
ATOM 699 C C . ALA A 1 87 ? 8.853 4.237 -14.070 1.00 97.06 87 ALA A C 1
ATOM 701 O O . ALA A 1 87 ? 10.056 4.147 -14.322 1.00 97.06 87 ALA A O 1
ATOM 702 N N . GLU A 1 88 ? 8.160 5.338 -14.370 1.00 97.50 88 GLU A N 1
ATOM 703 C CA . GLU A 1 88 ? 8.776 6.497 -15.013 1.00 97.50 88 GLU A CA 1
ATOM 704 C C . GLU A 1 88 ? 9.815 7.171 -14.109 1.00 97.50 88 GLU A C 1
ATOM 706 O O . GLU A 1 88 ? 10.905 7.526 -14.561 1.00 97.50 88 GLU A O 1
ATOM 711 N N . TRP A 1 89 ? 9.537 7.289 -12.808 1.00 96.69 89 TRP A N 1
ATOM 712 C CA . TRP A 1 89 ? 10.530 7.788 -11.856 1.00 96.69 89 TRP A CA 1
ATOM 713 C C . TRP A 1 89 ? 11.744 6.866 -11.739 1.00 96.69 89 TRP A C 1
ATOM 715 O O . TRP A 1 89 ? 12.872 7.360 -11.722 1.00 96.69 89 TRP A O 1
ATOM 725 N N . GLU A 1 90 ? 11.551 5.545 -11.713 1.00 96.31 90 GLU A N 1
ATOM 726 C CA . GLU A 1 90 ? 12.655 4.583 -11.766 1.00 96.31 90 GLU A CA 1
ATOM 727 C C . GLU A 1 90 ? 13.506 4.815 -13.023 1.00 96.31 90 GLU A C 1
ATOM 729 O O . GLU A 1 90 ? 14.730 4.881 -12.923 1.00 96.31 90 GLU A O 1
ATOM 734 N N . ARG A 1 91 ? 12.887 5.050 -14.188 1.00 96.31 91 ARG A N 1
ATOM 735 C CA . ARG A 1 91 ? 13.584 5.357 -15.447 1.00 96.31 91 ARG A CA 1
ATOM 736 C C . ARG A 1 91 ? 14.381 6.666 -15.384 1.00 96.31 91 ARG A C 1
ATOM 738 O O . ARG A 1 91 ? 15.567 6.667 -15.717 1.00 96.31 91 ARG A O 1
ATOM 745 N N . ILE A 1 92 ? 13.766 7.767 -14.947 1.00 97.50 92 ILE A N 1
ATOM 746 C CA . ILE A 1 92 ? 14.408 9.092 -14.872 1.00 97.50 92 ILE A CA 1
ATOM 747 C C . ILE A 1 92 ? 15.590 9.066 -13.895 1.00 97.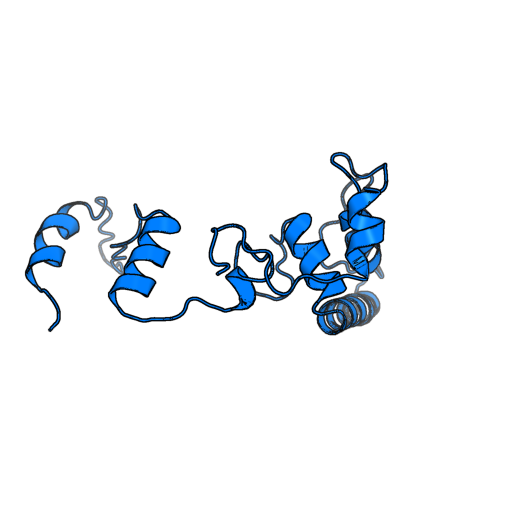50 92 ILE A C 1
ATOM 749 O O . ILE A 1 92 ? 16.695 9.499 -14.230 1.00 97.50 92 ILE A O 1
ATOM 753 N N . VAL A 1 93 ? 15.390 8.517 -12.694 1.00 96.31 93 VAL A N 1
ATOM 754 C CA . VAL A 1 93 ? 16.438 8.454 -11.664 1.00 96.31 93 VAL A CA 1
ATOM 755 C C . VAL A 1 93 ? 17.568 7.522 -12.102 1.00 96.31 93 VAL A C 1
ATOM 757 O O . VAL A 1 93 ? 18.742 7.816 -11.864 1.00 96.31 93 VAL A O 1
ATOM 760 N N . LYS A 1 94 ? 17.247 6.431 -12.808 1.00 95.75 94 LYS A N 1
ATOM 761 C CA . LYS A 1 94 ? 18.239 5.522 -13.391 1.00 95.75 94 LYS A CA 1
ATOM 762 C C . LYS A 1 94 ? 19.174 6.244 -14.363 1.00 95.75 94 LYS A C 1
ATOM 764 O O . LYS A 1 94 ? 20.378 6.020 -14.274 1.00 95.75 94 LYS A O 1
ATOM 769 N N . MET A 1 95 ? 18.657 7.130 -15.220 1.00 96.31 95 MET A N 1
ATOM 770 C CA . MET A 1 95 ? 19.476 7.908 -16.165 1.00 96.31 95 MET A CA 1
ATOM 771 C C . MET A 1 95 ? 20.494 8.809 -15.452 1.00 96.31 95 MET A C 1
ATOM 773 O O . MET A 1 95 ? 21.637 8.911 -15.893 1.00 96.31 95 MET A O 1
ATOM 777 N N . ALA A 1 96 ? 20.102 9.421 -14.331 1.00 96.06 96 ALA A N 1
ATOM 778 C CA . ALA A 1 96 ? 20.977 10.278 -13.526 1.00 96.06 96 ALA A CA 1
ATOM 779 C C . ALA A 1 96 ? 21.931 9.494 -12.596 1.00 96.06 96 ALA A C 1
ATOM 781 O O . ALA A 1 96 ? 22.905 10.043 -12.078 1.00 96.06 96 ALA A O 1
ATOM 782 N N . SER A 1 97 ? 21.663 8.209 -12.356 1.00 95.19 97 SER 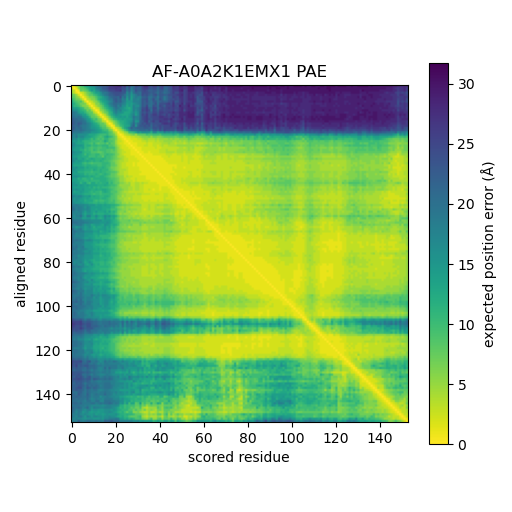A N 1
ATOM 783 C CA . SER A 1 97 ? 22.430 7.366 -11.438 1.00 95.19 97 SER A CA 1
ATOM 784 C C . SER A 1 97 ? 23.763 6.926 -12.049 1.00 95.19 97 SER A C 1
ATOM 786 O O . SER A 1 97 ? 23.807 6.338 -13.127 1.00 95.19 97 SER A O 1
ATOM 788 N N . LYS A 1 98 ? 24.874 7.083 -11.315 1.00 95.25 98 LYS A N 1
ATOM 789 C CA . LYS A 1 98 ? 26.199 6.576 -11.741 1.00 95.25 98 LYS A CA 1
ATOM 790 C C . LYS A 1 98 ? 26.209 5.067 -12.005 1.00 95.25 98 LYS A C 1
ATOM 792 O O . LYS A 1 98 ? 26.977 4.592 -12.831 1.00 95.25 98 LYS A O 1
ATOM 797 N N . ARG A 1 99 ? 25.367 4.314 -11.288 1.00 90.88 99 ARG A N 1
ATOM 798 C CA . ARG A 1 99 ? 25.233 2.856 -11.441 1.00 90.88 99 ARG A CA 1
ATOM 799 C C . ARG A 1 99 ? 24.248 2.462 -12.537 1.00 90.88 99 ARG A C 1
ATOM 801 O O . ARG A 1 99 ? 24.056 1.272 -12.749 1.00 90.88 99 ARG A O 1
ATOM 808 N N . GLN A 1 100 ? 23.594 3.439 -13.172 1.00 91.50 100 GLN A N 1
ATOM 809 C CA . GLN A 1 100 ? 22.511 3.211 -14.125 1.00 91.50 100 GLN A CA 1
ATOM 810 C C . GLN A 1 100 ? 21.456 2.260 -13.540 1.00 91.50 100 GLN A C 1
ATOM 812 O O . GLN A 1 100 ? 20.963 1.355 -14.209 1.00 91.50 100 GLN A O 1
ATOM 817 N N . ALA A 1 101 ? 21.128 2.455 -12.258 1.00 89.69 101 ALA A N 1
ATOM 818 C CA . ALA A 1 101 ? 20.150 1.669 -11.515 1.00 89.69 101 ALA A CA 1
ATOM 819 C C . ALA A 1 101 ? 19.379 2.562 -10.535 1.00 89.69 101 ALA A C 1
ATOM 821 O O . ALA A 1 101 ? 19.989 3.376 -9.831 1.00 89.69 101 ALA A O 1
ATOM 822 N N . ALA A 1 102 ? 18.058 2.387 -10.504 1.00 92.88 102 ALA A N 1
ATOM 823 C CA . ALA A 1 102 ? 17.138 2.976 -9.540 1.00 92.88 102 ALA A CA 1
ATOM 824 C C . ALA A 1 102 ? 15.895 2.082 -9.439 1.00 92.88 102 ALA A C 1
ATOM 826 O O . ALA A 1 102 ? 15.359 1.656 -10.459 1.00 92.88 102 ALA A O 1
ATOM 827 N N . THR A 1 103 ? 15.476 1.779 -8.215 1.00 93.25 103 THR A N 1
ATOM 828 C CA . THR A 1 103 ? 14.307 0.946 -7.911 1.00 93.25 103 THR A CA 1
ATOM 829 C C . THR A 1 103 ? 13.595 1.550 -6.717 1.00 93.25 103 THR A C 1
ATOM 831 O O . THR A 1 103 ? 14.251 1.963 -5.759 1.00 93.25 103 THR A O 1
ATOM 834 N N . PHE A 1 104 ? 12.270 1.592 -6.762 1.00 94.06 104 PHE A N 1
ATOM 835 C CA . PHE A 1 104 ? 11.459 2.085 -5.663 1.00 94.06 104 PHE A CA 1
ATOM 836 C C . PHE A 1 104 ? 11.532 1.135 -4.469 1.00 94.06 104 PHE A C 1
ATOM 838 O O . PHE A 1 104 ? 11.917 1.542 -3.377 1.00 94.06 104 PHE A O 1
ATOM 845 N N . PHE A 1 105 ? 11.233 -0.146 -4.686 1.00 92.62 105 PHE A N 1
ATOM 846 C CA . PHE A 1 105 ? 11.353 -1.175 -3.658 1.00 92.62 105 PHE A CA 1
ATOM 84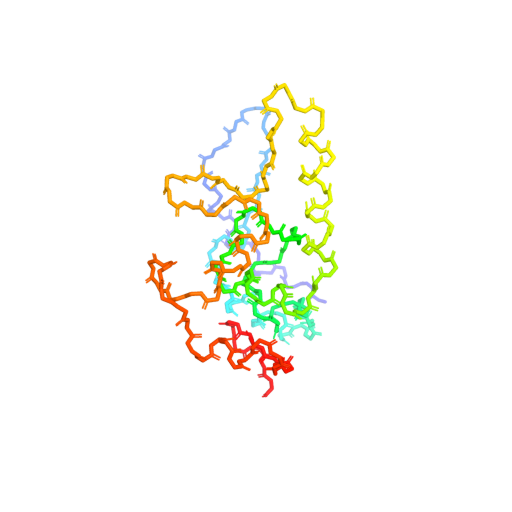7 C C . PHE A 1 105 ? 12.778 -1.751 -3.597 1.00 92.62 105 PHE A C 1
ATOM 849 O O . PHE A 1 105 ? 13.459 -1.842 -4.624 1.00 92.62 105 PHE A O 1
ATOM 856 N N . PRO A 1 106 ? 13.260 -2.149 -2.405 1.00 86.38 106 PRO A N 1
ATOM 857 C CA . PRO A 1 106 ? 14.627 -2.616 -2.232 1.00 86.38 106 PRO A CA 1
ATOM 858 C C . PRO A 1 106 ? 14.845 -3.979 -2.895 1.00 86.38 106 PRO A C 1
ATOM 860 O O . PRO A 1 106 ? 14.330 -5.000 -2.446 1.00 86.38 106 PRO A O 1
ATOM 863 N N . THR A 1 107 ? 15.681 -4.020 -3.927 1.00 79.50 107 THR A N 1
ATOM 864 C CA . THR A 1 107 ? 16.146 -5.272 -4.537 1.00 79.50 107 THR A CA 1
ATOM 865 C C . THR A 1 107 ? 17.088 -6.027 -3.591 1.00 79.50 107 THR A C 1
ATOM 867 O O . THR A 1 107 ? 18.255 -5.665 -3.441 1.00 79.50 107 THR A O 1
ATOM 870 N N . ALA A 1 108 ? 16.589 -7.087 -2.951 1.00 71.06 108 ALA A N 1
ATOM 871 C CA . ALA A 1 108 ? 17.403 -8.096 -2.269 1.00 71.06 108 ALA A CA 1
ATOM 872 C C . ALA A 1 108 ? 17.676 -9.303 -3.191 1.00 71.06 108 ALA A C 1
ATOM 874 O O . ALA A 1 108 ? 17.168 -9.383 -4.310 1.00 71.06 108 ALA A O 1
ATOM 875 N N . ARG A 1 109 ? 18.485 -10.264 -2.725 1.00 66.00 109 ARG A N 1
ATOM 876 C CA . ARG A 1 109 ? 18.773 -11.503 -3.471 1.00 66.00 109 ARG A CA 1
ATOM 877 C C . ARG A 1 109 ? 17.450 -12.231 -3.768 1.00 66.00 109 ARG A C 1
ATOM 879 O O . ARG A 1 109 ? 16.691 -12.483 -2.839 1.00 66.00 109 ARG A O 1
ATOM 886 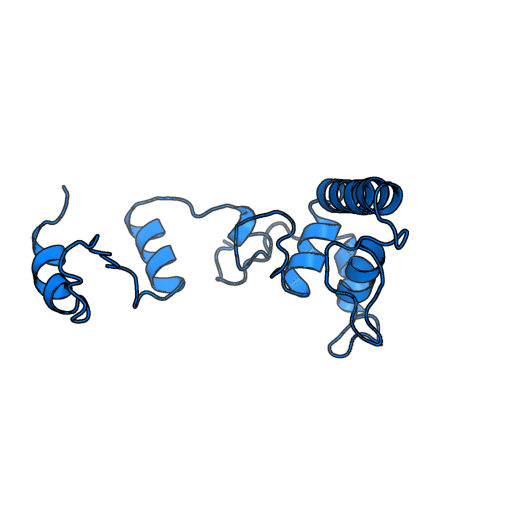N N . ASN A 1 110 ? 17.197 -12.560 -5.036 1.00 70.62 110 ASN A N 1
ATOM 887 C CA . ASN A 1 110 ? 15.950 -13.167 -5.536 1.00 70.62 110 ASN A CA 1
ATOM 888 C C . ASN A 1 110 ? 14.689 -12.285 -5.454 1.00 70.62 110 ASN A C 1
ATOM 890 O O . ASN A 1 110 ? 13.584 -12.812 -5.555 1.00 70.62 110 ASN A O 1
ATOM 894 N N . MET A 1 111 ? 14.830 -10.966 -5.291 1.00 77.00 111 MET A N 1
ATOM 895 C CA . MET A 1 111 ? 13.699 -10.044 -5.424 1.00 77.00 111 MET A CA 1
ATOM 896 C C . MET A 1 111 ? 13.629 -9.461 -6.842 1.00 77.00 111 MET A C 1
ATOM 898 O O . MET A 1 111 ? 14.675 -9.270 -7.469 1.00 77.00 111 MET A O 1
ATOM 902 N N . PRO A 1 112 ? 12.421 -9.161 -7.351 1.00 79.12 112 PRO A N 1
ATOM 903 C CA . PRO A 1 112 ? 12.260 -8.546 -8.661 1.00 79.12 112 PRO A CA 1
ATOM 904 C C . PRO A 1 112 ? 12.933 -7.175 -8.736 1.00 79.12 112 PRO A C 1
ATOM 906 O O . PRO A 1 112 ? 12.982 -6.436 -7.751 1.00 79.12 112 PRO A O 1
ATOM 909 N N . ALA A 1 113 ? 13.410 -6.819 -9.926 1.00 84.69 113 ALA A N 1
ATOM 910 C CA . ALA A 1 113 ? 13.897 -5.478 -10.213 1.00 84.69 113 ALA A CA 1
ATOM 911 C C . ALA A 1 113 ? 12.762 -4.605 -10.762 1.00 84.69 113 ALA A C 1
ATOM 913 O O . ALA A 1 113 ? 12.033 -5.036 -11.655 1.00 84.69 113 ALA A O 1
ATOM 914 N N . GLY A 1 114 ? 12.664 -3.374 -10.256 1.00 92.69 114 GLY A N 1
ATOM 915 C CA . GLY A 1 114 ? 11.694 -2.377 -10.716 1.00 92.69 114 GLY A CA 1
ATOM 916 C C . GLY A 1 114 ? 10.249 -2.672 -10.314 1.00 92.69 114 GLY A C 1
ATOM 917 O O . GLY A 1 114 ? 9.889 -3.803 -9.977 1.00 92.69 114 GLY A O 1
ATOM 918 N N . ILE A 1 115 ? 9.410 -1.643 -10.335 1.00 95.44 115 ILE A N 1
ATOM 919 C CA . ILE A 1 115 ? 8.035 -1.714 -9.835 1.00 95.44 115 ILE A CA 1
ATOM 920 C C . ILE A 1 115 ? 7.200 -2.793 -10.534 1.00 95.44 115 ILE A C 1
ATOM 922 O O . ILE A 1 115 ? 6.465 -3.510 -9.859 1.00 95.44 115 ILE A O 1
ATOM 926 N N . ASP A 1 116 ? 7.366 -2.982 -11.842 1.00 94.56 116 ASP A N 1
ATOM 927 C CA . ASP A 1 116 ? 6.611 -3.979 -12.611 1.00 94.56 116 ASP A CA 1
ATOM 928 C C . ASP A 1 116 ? 6.908 -5.406 -12.135 1.00 94.56 116 ASP A C 1
ATOM 930 O O . ASP A 1 116 ? 6.002 -6.221 -11.952 1.00 94.56 116 ASP A O 1
ATOM 934 N N . GLY A 1 117 ? 8.174 -5.697 -11.824 1.00 92.75 117 GLY A N 1
ATOM 935 C CA . GLY A 1 117 ? 8.560 -6.978 -11.242 1.00 92.75 117 GLY A CA 1
ATOM 936 C C . GLY A 1 117 ? 7.953 -7.189 -9.853 1.00 92.75 117 GLY A C 1
ATOM 937 O O . GLY A 1 117 ? 7.540 -8.298 -9.510 1.00 92.75 117 GLY A O 1
ATOM 938 N N . TRP A 1 118 ? 7.867 -6.130 -9.045 1.00 93.31 118 TRP A N 1
ATOM 939 C CA . TRP A 1 118 ? 7.213 -6.182 -7.735 1.00 93.31 118 TRP A CA 1
ATOM 940 C C . TRP A 1 118 ? 5.702 -6.392 -7.843 1.00 93.31 118 TRP A C 1
ATOM 942 O O . TRP A 1 118 ? 5.130 -7.120 -7.027 1.00 93.31 118 TRP A O 1
ATOM 952 N N . VAL A 1 119 ? 5.062 -5.815 -8.863 1.00 93.62 119 VAL A N 1
ATOM 953 C CA . VAL A 1 119 ? 3.655 -6.070 -9.186 1.00 93.62 119 VAL A CA 1
ATOM 954 C C . VAL A 1 119 ? 3.452 -7.533 -9.566 1.00 93.62 119 VAL A C 1
ATOM 956 O O . VAL A 1 119 ? 2.565 -8.175 -9.006 1.00 93.62 119 VAL A O 1
ATOM 959 N N . GLU A 1 120 ? 4.302 -8.108 -10.415 1.00 91.75 120 GLU A N 1
ATOM 960 C CA . GLU A 1 120 ? 4.235 -9.540 -10.735 1.00 91.75 120 GLU A CA 1
ATOM 961 C C . GLU A 1 120 ? 4.440 -10.418 -9.500 1.00 91.75 120 GLU A C 1
ATOM 963 O O . GLU A 1 120 ? 3.655 -11.329 -9.228 1.00 91.75 120 GLU A O 1
ATOM 968 N N . TRP A 1 121 ? 5.420 -10.086 -8.662 1.00 90.88 121 TRP A N 1
ATOM 969 C CA . TRP A 1 121 ? 5.619 -10.787 -7.399 1.00 90.88 121 TRP A CA 1
ATOM 970 C C . TRP A 1 121 ? 4.403 -10.681 -6.473 1.00 90.88 121 TRP A C 1
ATOM 972 O O . TRP A 1 121 ? 4.099 -11.645 -5.771 1.00 90.88 121 TRP A O 1
ATOM 982 N N . SER A 1 122 ? 3.656 -9.574 -6.479 1.00 91.62 122 SER A N 1
ATOM 983 C CA . SER A 1 122 ? 2.457 -9.408 -5.642 1.00 91.62 122 SER A CA 1
ATOM 984 C C . SER A 1 122 ? 1.348 -10.434 -5.943 1.00 91.62 122 SER A C 1
ATOM 986 O O . SER A 1 122 ? 0.611 -10.832 -5.029 1.00 91.62 122 SER A O 1
ATOM 988 N N . LYS A 1 123 ? 1.305 -10.939 -7.185 1.00 90.31 123 LYS A N 1
ATOM 989 C CA . LYS A 1 123 ? 0.363 -11.959 -7.680 1.00 90.31 123 LYS A CA 1
ATOM 990 C C . LYS A 1 123 ? 0.713 -13.386 -7.240 1.00 90.31 123 LYS A C 1
ATOM 992 O O . LYS A 1 123 ? -0.053 -14.311 -7.479 1.00 90.31 123 LYS A O 1
ATOM 997 N N . THR A 1 124 ? 1.862 -13.593 -6.600 1.00 89.69 124 THR A N 1
ATOM 998 C CA . THR A 1 124 ? 2.307 -14.925 -6.156 1.00 89.69 124 THR A CA 1
ATOM 999 C C . THR A 1 124 ? 1.884 -15.236 -4.716 1.00 89.69 124 THR A C 1
ATOM 1001 O O . THR A 1 124 ? 1.577 -14.337 -3.922 1.00 89.69 124 THR A O 1
ATOM 1004 N N . VAL A 1 125 ? 1.933 -16.510 -4.328 1.00 86.31 125 VAL A N 1
ATOM 1005 C CA . VAL A 1 125 ? 1.723 -16.965 -2.943 1.00 86.31 125 VAL A CA 1
ATOM 1006 C C . VAL A 1 125 ? 2.912 -16.610 -2.033 1.00 86.31 125 VAL A C 1
ATOM 1008 O O . VAL A 1 125 ? 3.880 -15.946 -2.435 1.00 86.31 125 VAL A O 1
ATOM 1011 N N . ARG A 1 126 ? 2.850 -17.013 -0.757 1.00 77.81 126 ARG A N 1
ATOM 1012 C CA . ARG A 1 126 ? 3.965 -16.850 0.188 1.00 77.81 126 ARG A CA 1
ATOM 1013 C C . ARG A 1 126 ? 5.220 -17.538 -0.365 1.00 77.81 126 ARG A C 1
ATOM 1015 O O . ARG A 1 126 ? 5.167 -18.685 -0.781 1.00 77.81 126 ARG A O 1
ATOM 1022 N N . GLY A 1 127 ? 6.346 -16.827 -0.369 1.00 75.50 127 GLY A N 1
ATOM 1023 C CA . GLY A 1 127 ? 7.612 -17.324 -0.927 1.00 75.50 127 GLY A CA 1
ATOM 1024 C C . GLY A 1 127 ? 7.913 -16.861 -2.354 1.00 75.50 127 GLY A C 1
ATOM 1025 O O . GLY A 1 127 ? 9.058 -16.960 -2.775 1.00 75.50 127 GLY A O 1
ATOM 1026 N N . GLY A 1 128 ? 6.950 -16.277 -3.078 1.00 76.94 128 GLY A N 1
ATOM 1027 C CA . GLY A 1 128 ? 7.254 -15.530 -4.305 1.00 76.94 128 GLY A CA 1
ATOM 1028 C C . GLY A 1 128 ? 7.418 -16.352 -5.588 1.00 76.94 128 GLY A C 1
ATOM 1029 O O . GLY A 1 128 ? 7.721 -15.762 -6.616 1.00 76.94 128 GLY A O 1
ATOM 1030 N N . GLN A 1 129 ? 7.264 -17.681 -5.536 1.00 75.69 129 GLN A N 1
ATOM 1031 C CA . GLN A 1 129 ? 7.613 -18.574 -6.655 1.00 75.69 129 GLN A CA 1
ATOM 1032 C C . GLN A 1 129 ? 6.414 -19.086 -7.461 1.00 75.69 129 GLN A C 1
ATOM 1034 O O . GLN A 1 129 ? 6.548 -19.334 -8.654 1.00 75.69 129 GLN A O 1
ATOM 1039 N N . GLN A 1 130 ? 5.254 -19.262 -6.826 1.00 80.88 130 GLN A N 1
ATOM 1040 C CA . GLN A 1 130 ? 4.055 -19.796 -7.477 1.00 80.88 130 GLN A CA 1
ATOM 1041 C C . GLN A 1 130 ? 2.998 -18.705 -7.598 1.00 80.88 130 GLN A C 1
ATOM 1043 O O . GLN A 1 130 ? 2.719 -18.009 -6.619 1.00 80.88 130 GLN A O 1
ATOM 1048 N N . TYR A 1 131 ? 2.407 -18.562 -8.782 1.00 81.62 131 TYR A N 1
ATOM 1049 C CA . TYR A 1 131 ? 1.260 -17.682 -8.967 1.00 81.62 131 TYR A CA 1
ATOM 1050 C C . TYR A 1 131 ? 0.086 -18.168 -8.124 1.00 81.62 131 TYR A C 1
ATOM 1052 O O . TYR A 1 131 ? -0.216 -19.360 -8.069 1.00 81.62 131 TYR A O 1
ATOM 1060 N N . ASP A 1 132 ? -0.555 -17.226 -7.448 1.00 84.12 132 ASP A N 1
ATOM 1061 C CA . ASP A 1 132 ? -1.799 -17.485 -6.753 1.00 84.12 132 ASP A CA 1
ATOM 1062 C C . ASP A 1 132 ? -2.911 -17.495 -7.805 1.00 84.12 132 ASP A C 1
ATOM 1064 O O . ASP A 1 132 ? -3.243 -16.456 -8.381 1.00 84.12 132 ASP A O 1
ATOM 1068 N N . LEU A 1 133 ? -3.429 -18.687 -8.115 1.00 81.00 133 LEU A N 1
ATOM 1069 C CA . LEU A 1 133 ? -4.438 -18.867 -9.159 1.00 81.00 133 LEU A CA 1
ATOM 1070 C C . LEU A 1 133 ? -5.679 -18.008 -8.891 1.00 81.00 133 LEU A C 1
ATOM 1072 O O . LEU A 1 133 ? -6.230 -17.452 -9.834 1.00 81.00 133 LEU A O 1
ATOM 1076 N N . LEU A 1 134 ? -6.075 -17.832 -7.626 1.00 80.94 134 LEU A N 1
ATOM 1077 C CA . LEU A 1 134 ? -7.216 -16.987 -7.268 1.00 80.94 134 LEU A CA 1
ATOM 1078 C C . LEU A 1 134 ? -6.932 -15.525 -7.612 1.00 80.94 134 LEU A C 1
ATOM 1080 O O . LEU A 1 134 ? -7.721 -14.892 -8.308 1.00 80.94 134 LEU A O 1
ATOM 1084 N N . LYS A 1 135 ? -5.755 -15.013 -7.240 1.00 79.50 135 LYS A N 1
ATOM 1085 C CA . LYS A 1 135 ? -5.351 -13.644 -7.594 1.00 79.50 135 LYS A CA 1
ATOM 1086 C C . LYS A 1 135 ? -5.221 -13.420 -9.093 1.00 79.50 135 LYS A C 1
ATOM 1088 O O . LYS A 1 135 ? -5.460 -12.307 -9.553 1.00 79.50 135 LYS A O 1
ATOM 1093 N N . ALA A 1 136 ? -4.815 -14.441 -9.844 1.00 74.81 136 ALA A N 1
ATOM 1094 C CA . ALA A 1 136 ? -4.738 -14.351 -11.296 1.00 74.81 136 ALA A CA 1
ATOM 1095 C C . ALA A 1 136 ? -6.128 -14.123 -11.914 1.00 74.81 136 ALA A C 1
ATOM 1097 O O . ALA A 1 136 ? -6.253 -13.296 -12.810 1.00 74.81 136 ALA A O 1
ATOM 1098 N N . PHE A 1 137 ? -7.171 -14.780 -11.393 1.00 77.44 137 PHE A N 1
ATOM 1099 C CA . PHE A 1 137 ? -8.556 -14.548 -11.823 1.00 77.44 137 PHE A CA 1
ATOM 1100 C C . PHE A 1 137 ? -9.147 -13.236 -11.277 1.00 77.44 137 PHE A C 1
ATOM 1102 O O . PHE A 1 137 ? -9.888 -12.550 -11.975 1.00 77.44 137 PHE A O 1
ATOM 1109 N N . GLU A 1 138 ? -8.814 -12.857 -10.043 1.00 80.19 138 GLU A N 1
ATOM 1110 C CA . GLU A 1 138 ? -9.332 -11.646 -9.386 1.00 80.19 138 GLU A CA 1
ATOM 1111 C C . GLU A 1 138 ? -8.688 -10.339 -9.873 1.00 80.19 138 GLU A C 1
ATOM 1113 O O . GLU A 1 138 ? -9.133 -9.252 -9.493 1.00 80.19 138 GLU A O 1
ATOM 1118 N N . PHE A 1 139 ? -7.619 -10.403 -10.670 1.00 78.19 139 PHE A N 1
ATOM 1119 C CA . PHE A 1 139 ? -6.933 -9.196 -11.134 1.00 78.19 139 PHE A CA 1
ATOM 1120 C C . PHE A 1 139 ? -7.848 -8.322 -12.005 1.00 78.19 139 PHE A C 1
ATOM 1122 O O . PHE A 1 139 ? -7.861 -7.104 -11.835 1.00 78.19 139 PHE A O 1
ATOM 1129 N N . ASP A 1 140 ? -8.664 -8.951 -12.855 1.00 77.69 140 ASP A N 1
ATOM 1130 C CA . ASP A 1 140 ? -9.589 -8.259 -13.760 1.00 77.69 140 ASP A CA 1
ATOM 1131 C C . ASP A 1 140 ? -10.958 -7.981 -13.117 1.00 77.69 140 ASP A C 1
ATOM 1133 O O . ASP A 1 140 ? -11.677 -7.075 -13.540 1.00 77.69 140 ASP A O 1
ATOM 1137 N N . ASN A 1 141 ? -11.326 -8.730 -12.071 1.00 81.38 141 ASN A N 1
ATOM 1138 C CA . ASN A 1 141 ? -12.606 -8.588 -11.376 1.00 81.38 141 ASN A CA 1
ATOM 1139 C C . ASN A 1 141 ? -12.415 -7.910 -10.012 1.00 81.38 141 ASN A C 1
ATOM 1141 O O . ASN A 1 141 ? -12.346 -8.549 -8.962 1.00 81.38 141 ASN A O 1
ATOM 1145 N N . VAL A 1 142 ? -12.263 -6.585 -10.050 1.00 81.25 142 VAL A N 1
ATOM 1146 C CA . VAL A 1 142 ? -11.964 -5.768 -8.872 1.00 81.25 142 VAL A CA 1
ATOM 1147 C C . VAL A 1 142 ? -13.236 -5.546 -8.034 1.00 81.25 142 VAL A C 1
ATOM 1149 O O . VAL A 1 142 ? -14.143 -4.843 -8.487 1.00 81.25 142 VAL A O 1
ATOM 1152 N N . PRO A 1 143 ? -13.319 -6.061 -6.790 1.00 81.44 143 PRO A N 1
ATOM 1153 C CA . PRO A 1 143 ? -14.490 -5.873 -5.942 1.00 81.44 143 PRO A CA 1
ATOM 1154 C C . PRO A 1 143 ? -14.633 -4.410 -5.504 1.00 81.44 143 PRO A C 1
ATOM 1156 O O . PRO A 1 143 ? -13.642 -3.692 -5.322 1.00 81.44 143 PRO A O 1
ATOM 1159 N N . ALA A 1 144 ? -15.870 -3.971 -5.258 1.00 80.69 144 ALA A N 1
ATOM 1160 C CA . ALA A 1 144 ? -16.147 -2.614 -4.780 1.00 80.69 144 ALA A CA 1
ATOM 1161 C C . ALA A 1 144 ? -15.524 -2.337 -3.398 1.00 80.69 144 ALA A C 1
ATOM 1163 O O . ALA A 1 144 ? -15.071 -1.222 -3.148 1.00 80.69 144 ALA A O 1
ATOM 1164 N N . CYS A 1 145 ? -15.438 -3.356 -2.535 1.00 83.69 145 CYS A N 1
ATOM 1165 C CA . CYS A 1 145 ? -14.824 -3.258 -1.216 1.00 83.69 145 CYS A CA 1
ATOM 11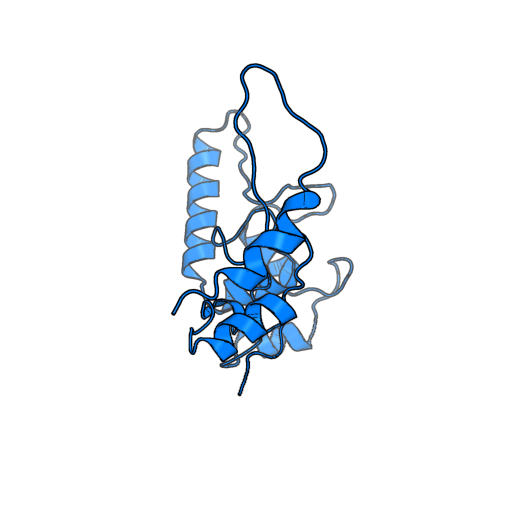66 C C . CYS A 1 145 ? -13.922 -4.467 -0.923 1.00 83.69 145 CYS A C 1
ATOM 1168 O O . CYS A 1 145 ? -14.288 -5.607 -1.197 1.00 83.69 145 CYS A O 1
ATOM 1170 N N . SER A 1 146 ? -12.737 -4.210 -0.373 1.00 85.44 146 SER A N 1
ATOM 1171 C CA . SER A 1 146 ? -11.773 -5.205 0.114 1.00 85.44 146 SER A CA 1
ATOM 1172 C C . SER A 1 146 ? -11.138 -4.772 1.445 1.00 85.44 146 SER A C 1
ATOM 1174 O O . SER A 1 146 ? -9.939 -4.914 1.662 1.00 85.44 146 SER A O 1
ATOM 1176 N N . SER A 1 147 ? -11.934 -4.194 2.354 1.00 86.75 147 SER A N 1
ATOM 1177 C CA . SER A 1 147 ? -11.431 -3.656 3.625 1.00 86.75 147 SER A CA 1
ATOM 1178 C C . SER A 1 147 ? -10.806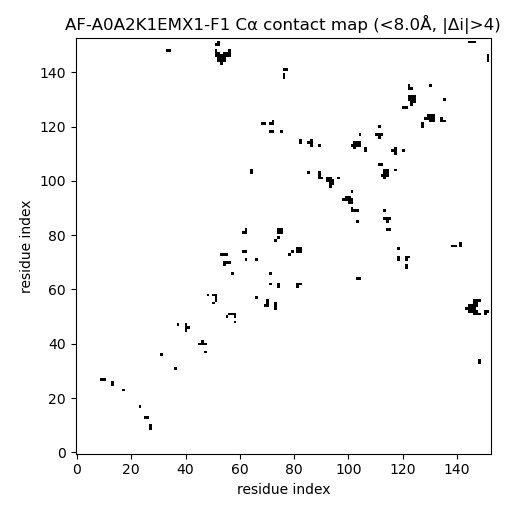 -4.720 4.533 1.00 86.75 147 SER A C 1
ATOM 1180 O O . SER A 1 147 ? -11.447 -5.714 4.864 1.00 86.75 147 SER A O 1
ATOM 1182 N N . ALA A 1 148 ? -9.600 -4.449 5.044 1.00 82.25 148 ALA A N 1
ATOM 1183 C CA . ALA A 1 148 ? -8.969 -5.266 6.086 1.00 82.25 148 ALA A CA 1
ATOM 1184 C C . ALA A 1 148 ? -9.603 -5.079 7.481 1.00 82.25 148 ALA A C 1
ATOM 1186 O O . ALA A 1 148 ? -9.387 -5.902 8.364 1.00 82.25 148 ALA A O 1
ATOM 1187 N N . TYR A 1 149 ? -10.376 -4.004 7.675 1.00 83.62 149 TYR A N 1
ATOM 1188 C CA . TYR A 1 149 ? -10.969 -3.609 8.960 1.00 83.62 149 TYR A CA 1
ATOM 1189 C C . TYR A 1 149 ? -12.487 -3.839 9.020 1.00 83.62 149 TYR A C 1
ATOM 1191 O O . TYR A 1 149 ? -13.162 -3.280 9.879 1.00 83.62 149 TYR A O 1
ATOM 1199 N N . GLY A 1 150 ? -13.053 -4.607 8.079 1.00 80.75 150 GLY A N 1
ATOM 1200 C CA . GLY A 1 150 ? -14.494 -4.884 8.052 1.00 80.75 150 GLY A CA 1
ATOM 1201 C C . GLY A 1 150 ? -15.360 -3.639 7.820 1.00 80.75 150 GLY A C 1
ATOM 1202 O O . GLY A 1 150 ? -16.460 -3.552 8.346 1.00 80.75 150 GLY A O 1
ATOM 1203 N N . LEU A 1 151 ? -14.862 -2.658 7.056 1.00 80.94 151 LEU A N 1
ATOM 1204 C CA . LEU A 1 151 ? -15.571 -1.399 6.762 1.00 80.94 151 LEU A CA 1
ATOM 1205 C C . LEU A 1 151 ? -16.511 -1.482 5.546 1.00 80.94 151 LEU A C 1
ATOM 1207 O O . LEU A 1 151 ? -16.956 -0.445 5.046 1.00 80.94 151 LEU A O 1
ATOM 1211 N N . CYS A 1 152 ? -16.730 -2.688 5.024 1.00 83.19 152 CYS A N 1
ATOM 1212 C CA . CYS A 1 152 ? -17.674 -2.947 3.942 1.00 83.19 152 CYS A CA 1
ATOM 1213 C C . CYS A 1 152 ? -19.092 -3.086 4.521 1.00 83.19 152 CYS A C 1
ATOM 1215 O O . CYS A 1 152 ? -19.232 -3.570 5.643 1.00 83.19 152 CYS A O 1
ATOM 1217 N N . GLU A 1 153 ? -20.097 -2.626 3.772 1.00 65.81 153 GLU A N 1
ATOM 1218 C CA . GLU A 1 153 ? -21.528 -2.747 4.115 1.00 65.81 153 GLU A CA 1
ATOM 1219 C C . GLU A 1 153 ? -22.028 -4.195 4.066 1.00 65.81 153 GLU A C 1
ATOM 1221 O O . GLU A 1 153 ? -21.519 -4.965 3.215 1.00 65.81 153 GLU A O 1
#